Protein AF-A0A973M3J1-F1 (afdb_monomer_lite)

Sequence (67 aa):
MRSRDAVLSIAPMRRAAAAVCTSLDEALVDGGLHDVLLSAPPVRREAYVRLGAWLDRALARRDTGRA

Radius of gyration: 14.28 Å; chains: 1; bounding box: 25×26×43 Å

Structure (mmCIF, N/CA/C/O backbone):
data_AF-A0A973M3J1-F1
#
_entry.id   AF-A0A973M3J1-F1
#
loop_
_atom_site.group_PDB
_atom_site.id
_atom_site.type_symbol
_atom_site.label_atom_id
_atom_site.label_alt_id
_atom_site.label_comp_id
_atom_site.label_asym_id
_atom_site.label_entity_id
_atom_site.label_seq_id
_atom_site.pdbx_PDB_ins_code
_atom_site.Cartn_x
_atom_site.Cartn_y
_atom_site.Cartn_z
_atom_site.occupancy
_atom_site.B_iso_or_equiv
_atom_site.auth_seq_id
_atom_site.auth_comp_id
_atom_site.auth_asym_id
_atom_site.auth_atom_id
_atom_site.pdbx_PDB_model_num
ATOM 1 N N . MET A 1 1 ? -2.830 1.114 -19.146 1.00 43.03 1 MET A N 1
ATOM 2 C CA . MET A 1 1 ? -3.374 1.141 -17.772 1.00 43.03 1 MET A CA 1
ATOM 3 C C . MET A 1 1 ? -3.447 -0.296 -17.263 1.00 43.03 1 MET A C 1
ATOM 5 O O . MET A 1 1 ? -4.188 -1.081 -17.841 1.00 43.03 1 MET A O 1
ATOM 9 N N . ARG A 1 2 ? -2.615 -0.698 -16.292 1.00 50.69 2 ARG A N 1
ATOM 10 C CA . ARG A 1 2 ? -2.719 -2.035 -15.675 1.00 50.69 2 ARG A CA 1
ATOM 11 C C . ARG A 1 2 ? -3.618 -1.910 -14.447 1.00 50.69 2 ARG A C 1
ATOM 13 O O . ARG A 1 2 ? -3.147 -1.524 -13.392 1.00 50.69 2 ARG A O 1
ATOM 20 N N . SER A 1 3 ? -4.903 -2.215 -14.605 1.00 57.78 3 SER A N 1
ATOM 21 C CA . SER A 1 3 ? -5.888 -2.262 -13.510 1.00 57.78 3 SER A CA 1
ATOM 22 C C . SER A 1 3 ? -5.953 -3.634 -12.826 1.00 57.78 3 SER A C 1
ATOM 24 O O . SER A 1 3 ? -6.943 -3.972 -12.179 1.00 57.78 3 SER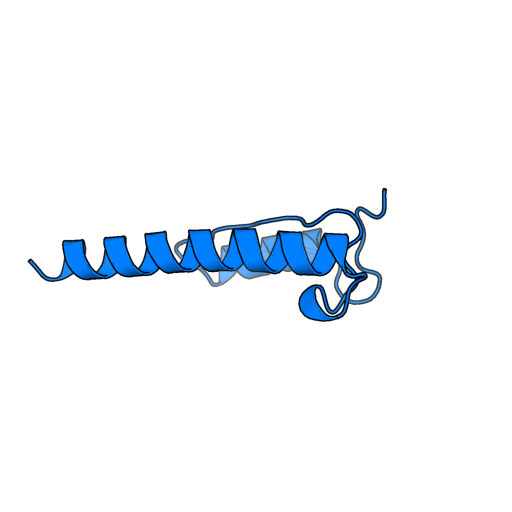 A O 1
ATOM 26 N N . ARG A 1 4 ? -4.943 -4.483 -13.045 1.00 69.12 4 ARG A N 1
ATOM 27 C CA . ARG A 1 4 ? -4.937 -5.887 -12.633 1.00 69.12 4 ARG A CA 1
ATOM 28 C C . ARG A 1 4 ? -3.558 -6.248 -12.106 1.00 69.12 4 ARG A C 1
ATOM 30 O O . ARG A 1 4 ? -2.570 -6.110 -12.825 1.00 69.12 4 ARG A O 1
ATOM 37 N N . ASP A 1 5 ? -3.534 -6.737 -10.878 1.00 81.31 5 ASP A N 1
ATOM 38 C CA . ASP A 1 5 ? -2.439 -7.534 -10.349 1.00 81.31 5 ASP A CA 1
ATOM 39 C C . ASP A 1 5 ? -2.625 -8.980 -10.849 1.00 81.31 5 ASP A C 1
ATOM 41 O O . ASP A 1 5 ? -3.735 -9.522 -10.851 1.00 81.31 5 ASP A O 1
ATOM 45 N N . ALA A 1 6 ? -1.544 -9.553 -11.377 1.00 82.44 6 ALA A N 1
ATOM 46 C CA . ALA A 1 6 ? -1.528 -10.887 -11.969 1.00 82.44 6 ALA A CA 1
ATOM 47 C C . ALA A 1 6 ? -1.452 -12.010 -10.921 1.00 82.44 6 ALA A C 1
ATOM 49 O O . ALA A 1 6 ? -1.779 -13.150 -11.241 1.00 82.44 6 ALA A O 1
ATOM 50 N N . VAL A 1 7 ? -1.026 -11.693 -9.697 1.00 88.88 7 VAL A N 1
ATOM 51 C CA . VAL A 1 7 ? -0.868 -12.637 -8.588 1.00 88.88 7 VAL A CA 1
ATOM 52 C C . VAL A 1 7 ? -2.097 -12.575 -7.687 1.00 88.88 7 VAL A C 1
ATOM 54 O O . VAL A 1 7 ? -2.785 -13.579 -7.506 1.00 88.88 7 VAL A O 1
ATOM 57 N N . LEU A 1 8 ? -2.421 -11.388 -7.167 1.00 88.81 8 LEU A N 1
ATOM 58 C CA . LEU A 1 8 ? -3.571 -11.193 -6.286 1.00 88.81 8 LEU A CA 1
ATOM 59 C C . LEU A 1 8 ? -4.632 -10.328 -6.953 1.00 88.81 8 LEU A C 1
ATOM 61 O O . LEU A 1 8 ? -4.530 -9.111 -7.046 1.00 88.81 8 LEU A O 1
ATOM 65 N N . SER A 1 9 ? -5.717 -10.960 -7.393 1.00 89.44 9 SER A N 1
ATOM 66 C CA . SER A 1 9 ? -6.835 -10.218 -7.971 1.00 89.44 9 SER A CA 1
ATOM 67 C C . SER A 1 9 ? -7.424 -9.227 -6.957 1.00 89.44 9 SER A C 1
ATOM 69 O O . SER A 1 9 ? -7.863 -9.609 -5.871 1.00 89.44 9 SER A O 1
ATOM 71 N N . ILE A 1 10 ? -7.516 -7.958 -7.362 1.00 87.31 10 ILE A N 1
ATOM 72 C CA . ILE A 1 10 ? -7.967 -6.846 -6.510 1.00 87.31 10 ILE A CA 1
ATOM 73 C C . ILE A 1 10 ? -9.375 -7.085 -5.942 1.00 87.31 10 ILE A C 1
ATOM 75 O O . ILE A 1 10 ? -9.605 -6.880 -4.756 1.00 87.31 10 ILE A O 1
ATOM 79 N N . ALA A 1 11 ? -10.339 -7.532 -6.755 1.00 89.56 11 ALA A N 1
ATOM 80 C CA . ALA A 1 11 ? -11.725 -7.683 -6.296 1.00 89.56 11 ALA A CA 1
ATOM 81 C C . ALA A 1 11 ? -11.886 -8.708 -5.146 1.00 89.56 11 ALA A C 1
ATOM 83 O O . ALA A 1 11 ? -12.544 -8.380 -4.158 1.00 89.56 11 ALA A O 1
ATOM 84 N N . PRO A 1 12 ? -11.285 -9.914 -5.208 1.00 92.00 12 PRO A N 1
ATOM 85 C CA . PRO A 1 12 ? -11.181 -10.804 -4.052 1.00 92.00 12 PRO A CA 1
ATOM 86 C C . PRO A 1 12 ? -10.520 -10.173 -2.821 1.00 92.00 12 PRO A C 1
ATOM 88 O O . PRO A 1 12 ? -11.061 -10.322 -1.728 1.00 92.00 12 PRO A O 1
ATOM 91 N N . MET A 1 13 ? -9.410 -9.441 -2.985 1.00 91.19 13 MET A N 1
ATOM 92 C CA . MET A 1 13 ? -8.734 -8.779 -1.859 1.00 91.19 13 MET A CA 1
ATOM 93 C C . MET A 1 13 ? -9.647 -7.771 -1.158 1.00 91.19 13 MET A C 1
ATOM 95 O O . MET A 1 13 ? -9.758 -7.807 0.062 1.00 91.19 13 MET A O 1
ATOM 99 N N . ARG A 1 14 ? -10.356 -6.925 -1.919 1.00 90.94 14 ARG A N 1
ATOM 100 C CA . ARG A 1 14 ? -11.310 -5.946 -1.365 1.00 90.94 14 ARG A CA 1
ATOM 101 C C . ARG A 1 14 ? -12.416 -6.620 -0.554 1.00 90.94 14 ARG A C 1
ATOM 103 O O . ARG A 1 14 ? -12.737 -6.182 0.546 1.00 90.94 14 ARG A O 1
ATOM 110 N N . ARG A 1 15 ? -12.972 -7.729 -1.064 1.00 92.19 15 ARG A N 1
ATOM 111 C CA . ARG A 1 15 ? -13.984 -8.511 -0.328 1.00 92.19 15 ARG A CA 1
ATOM 112 C C . ARG A 1 15 ? -13.430 -9.096 0.968 1.00 92.19 15 ARG A C 1
ATOM 114 O O . ARG A 1 15 ? -14.110 -9.042 1.985 1.00 92.19 15 ARG A O 1
ATOM 121 N N . ALA A 1 16 ? -12.218 -9.645 0.930 1.00 93.94 16 ALA A N 1
ATOM 122 C CA . ALA A 1 1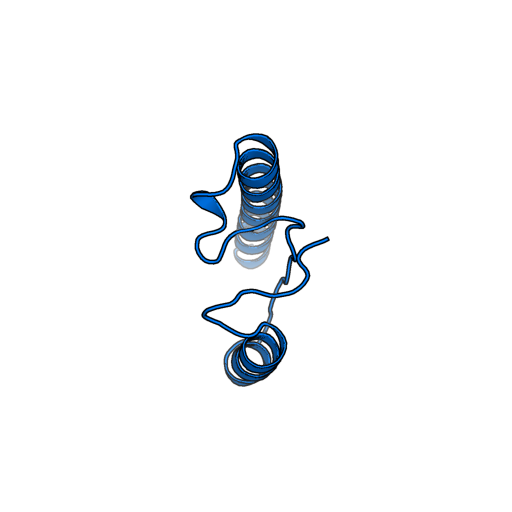6 ? -11.571 -10.184 2.121 1.00 93.94 16 ALA A CA 1
ATOM 123 C C . ALA A 1 16 ? -11.295 -9.082 3.156 1.00 93.94 16 ALA A C 1
ATOM 125 O O . ALA A 1 16 ? -11.598 -9.266 4.329 1.00 93.94 16 ALA A O 1
ATOM 126 N N . ALA A 1 17 ? -10.799 -7.921 2.719 1.00 93.56 17 ALA A N 1
ATOM 127 C CA . ALA A 1 17 ? -10.525 -6.782 3.589 1.00 93.56 17 ALA A CA 1
ATOM 128 C C . ALA A 1 17 ? -11.796 -6.288 4.301 1.00 93.56 17 ALA A C 1
ATOM 130 O O . ALA A 1 17 ? -11.784 -6.101 5.515 1.00 93.56 17 ALA A O 1
ATOM 131 N N . ALA A 1 18 ? -12.919 -6.189 3.582 1.00 91.00 18 ALA A N 1
ATOM 132 C CA . ALA A 1 18 ? -14.214 -5.836 4.168 1.00 91.00 18 ALA A CA 1
ATOM 133 C C . ALA A 1 18 ? -14.711 -6.841 5.226 1.00 91.00 18 ALA A C 1
ATOM 135 O O . ALA A 1 18 ? -15.481 -6.469 6.106 1.00 91.00 18 ALA A O 1
ATOM 136 N N . ALA A 1 19 ? -14.284 -8.106 5.155 1.00 94.06 19 ALA A N 1
ATOM 137 C CA . ALA A 1 19 ? -14.665 -9.127 6.128 1.00 94.06 19 ALA A CA 1
ATOM 138 C C . ALA A 1 19 ? -13.813 -9.104 7.410 1.00 94.06 19 ALA A C 1
ATOM 140 O O . ALA A 1 19 ? -14.249 -9.636 8.429 1.00 94.06 19 ALA A O 1
ATOM 141 N N . VAL A 1 20 ? -12.607 -8.522 7.373 1.00 95.12 20 VAL A N 1
ATOM 142 C CA . VAL A 1 20 ? -11.648 -8.570 8.496 1.00 95.12 20 VAL A CA 1
ATOM 143 C C . VAL A 1 20 ? -11.344 -7.206 9.116 1.00 95.12 20 VAL A C 1
ATOM 145 O O . VAL A 1 20 ? -10.855 -7.144 10.243 1.00 95.12 20 VAL A O 1
ATOM 148 N N . CYS A 1 21 ? -11.629 -6.109 8.413 1.00 93.00 21 CYS A N 1
ATOM 149 C CA . CYS A 1 21 ? -11.357 -4.752 8.876 1.00 93.00 21 CYS A CA 1
ATOM 150 C C . CYS A 1 21 ? -12.658 -4.018 9.223 1.00 93.00 21 CYS A C 1
ATOM 152 O O . CYS A 1 21 ? -13.567 -3.927 8.405 1.00 93.00 21 CYS A O 1
ATOM 154 N N . THR A 1 22 ? -12.719 -3.410 10.409 1.00 90.81 22 THR A N 1
ATOM 155 C CA . THR A 1 22 ? -13.806 -2.488 10.795 1.00 90.81 22 THR A CA 1
ATOM 156 C C . THR A 1 22 ? -13.669 -1.104 10.156 1.00 90.81 22 THR A C 1
ATOM 158 O O . THR A 1 22 ? -14.643 -0.364 10.061 1.00 90.81 22 THR A O 1
ATOM 161 N N . SER A 1 23 ? -12.462 -0.745 9.718 1.00 89.56 23 SER A N 1
ATOM 162 C CA . SER A 1 23 ? -12.152 0.477 8.978 1.00 89.56 23 SER A CA 1
ATOM 163 C C . SER A 1 23 ? -11.004 0.195 8.014 1.00 89.56 23 SER A C 1
ATOM 165 O O . SER A 1 23 ? -10.030 -0.460 8.392 1.00 89.56 23 SER A O 1
ATOM 167 N N . LEU A 1 24 ? -11.135 0.652 6.768 1.00 90.12 24 LEU A N 1
ATOM 168 C CA . LEU A 1 24 ? -10.199 0.367 5.686 1.00 90.12 24 LEU A CA 1
ATOM 169 C C . LEU A 1 24 ? -10.032 1.600 4.791 1.00 90.12 24 LEU A C 1
ATOM 171 O O . LEU A 1 24 ? -11.004 2.103 4.233 1.00 90.12 24 LEU A O 1
ATOM 175 N N . ASP A 1 25 ? -8.786 2.038 4.622 1.00 91.25 25 ASP A N 1
ATOM 176 C CA . ASP A 1 25 ? -8.390 2.996 3.591 1.00 91.25 25 ASP A CA 1
ATOM 177 C C . ASP A 1 25 ? -7.838 2.211 2.390 1.00 91.25 25 ASP A C 1
ATOM 179 O O . ASP A 1 25 ? -6.845 1.493 2.516 1.00 91.25 25 ASP A O 1
ATOM 183 N N . GLU A 1 26 ? -8.456 2.345 1.217 1.00 90.94 26 GLU A N 1
ATOM 184 C CA . GLU A 1 26 ? -8.001 1.679 -0.009 1.00 90.94 26 GLU A CA 1
ATOM 185 C C . GLU A 1 26 ? -7.387 2.679 -0.994 1.00 90.94 26 GLU A C 1
ATOM 187 O O . GLU A 1 26 ? -7.937 3.752 -1.244 1.00 90.94 26 GLU A O 1
ATOM 192 N N . ALA A 1 27 ? -6.273 2.301 -1.622 1.00 90.88 27 ALA A N 1
ATOM 193 C CA . ALA A 1 27 ? -5.649 3.080 -2.684 1.00 90.88 27 ALA A CA 1
ATOM 194 C C . ALA A 1 27 ? -5.180 2.166 -3.821 1.00 90.88 27 ALA A C 1
ATOM 196 O O . ALA A 1 27 ? -4.410 1.234 -3.605 1.00 90.88 27 ALA A O 1
ATOM 197 N N . LEU A 1 28 ? -5.612 2.470 -5.046 1.00 90.75 28 LEU A N 1
ATOM 198 C CA . LEU A 1 28 ? -5.078 1.858 -6.262 1.00 90.75 28 LEU A CA 1
ATOM 199 C C . LEU A 1 28 ? -3.969 2.746 -6.825 1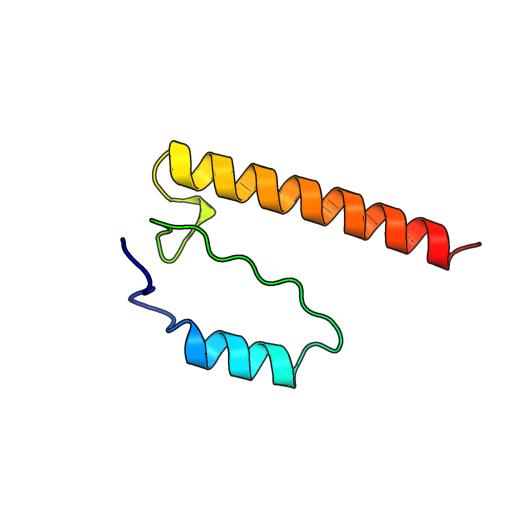.00 90.75 28 LEU A C 1
ATOM 201 O O . LEU A 1 28 ? -4.155 3.961 -6.947 1.00 90.75 28 LEU A O 1
ATOM 205 N N . VAL A 1 29 ? -2.826 2.139 -7.140 1.00 91.88 29 VAL A N 1
ATOM 206 C CA . VAL A 1 29 ? -1.675 2.814 -7.750 1.00 91.88 29 VAL A CA 1
ATOM 207 C C . VAL A 1 29 ? -1.549 2.328 -9.187 1.00 91.88 29 VAL A C 1
ATOM 209 O O . VAL A 1 29 ? -1.243 1.159 -9.437 1.00 91.88 29 VAL A O 1
ATOM 212 N N . ASP A 1 30 ? -1.809 3.220 -10.137 1.00 90.88 30 ASP A N 1
ATOM 213 C CA . ASP A 1 30 ? -1.782 2.871 -11.552 1.00 90.88 30 ASP A CA 1
ATOM 214 C C . ASP A 1 30 ? -0.367 2.502 -12.003 1.00 90.88 30 ASP A C 1
ATOM 216 O O . ASP A 1 30 ? 0.613 3.193 -11.735 1.00 90.88 30 ASP A O 1
ATOM 220 N N . GLY A 1 31 ? -0.255 1.372 -12.704 1.00 91.00 31 GLY A N 1
ATOM 221 C CA . GLY A 1 31 ? 1.047 0.840 -13.110 1.00 91.00 31 GLY A CA 1
ATOM 222 C C . GLY A 1 31 ? 1.818 0.143 -11.986 1.00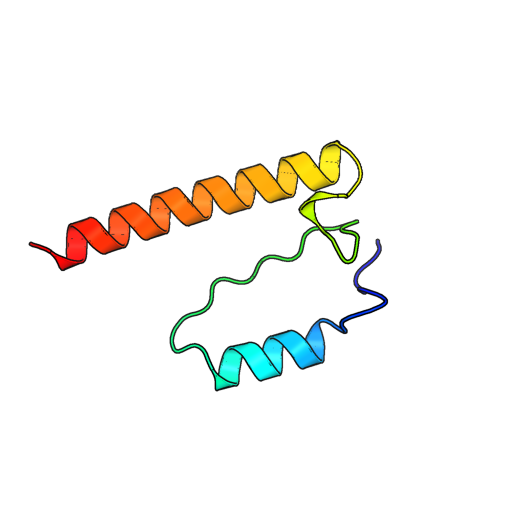 91.00 31 GLY A C 1
ATOM 223 O O . GLY A 1 31 ? 2.955 -0.270 -12.220 1.00 91.00 31 GLY A O 1
ATOM 224 N N . GLY A 1 32 ? 1.203 -0.031 -10.810 1.00 91.62 32 GLY A N 1
ATOM 225 C CA . GLY A 1 32 ? 1.718 -0.879 -9.740 1.00 91.62 32 GLY A CA 1
ATOM 226 C C . GLY A 1 32 ? 1.989 -2.305 -10.219 1.00 91.62 32 GLY A C 1
ATOM 227 O O . GLY A 1 32 ? 1.169 -2.915 -10.911 1.00 91.62 32 GLY A O 1
ATOM 228 N N . LEU A 1 33 ? 3.158 -2.831 -9.859 1.00 92.38 33 LEU A N 1
ATOM 229 C CA . LEU A 1 33 ? 3.403 -4.272 -9.846 1.00 92.38 33 LEU A CA 1
ATOM 230 C C . LEU A 1 33 ? 2.671 -4.913 -8.659 1.00 92.38 33 LEU A C 1
ATOM 232 O O . LEU A 1 33 ? 2.144 -4.202 -7.805 1.00 92.38 33 LEU A O 1
ATOM 236 N N . HIS A 1 34 ? 2.685 -6.248 -8.600 1.00 93.12 34 HIS A N 1
ATOM 237 C CA . HIS A 1 34 ? 2.243 -6.997 -7.419 1.00 93.12 34 HIS A CA 1
ATOM 238 C C . HIS A 1 34 ? 2.908 -6.442 -6.150 1.00 93.12 34 HIS A C 1
ATOM 240 O O . HIS A 1 34 ? 2.244 -5.959 -5.234 1.00 93.12 34 HIS A O 1
ATOM 246 N N . ASP A 1 35 ? 4.239 -6.363 -6.175 1.00 94.25 35 ASP A N 1
ATOM 247 C CA . ASP A 1 35 ? 5.012 -5.633 -5.181 1.00 94.25 35 ASP A CA 1
ATOM 248 C C . ASP A 1 35 ? 5.055 -4.144 -5.544 1.00 94.25 35 ASP A C 1
ATOM 250 O O . ASP A 1 35 ? 5.986 -3.657 -6.193 1.00 94.25 35 ASP A O 1
ATOM 254 N N . VAL A 1 36 ? 4.032 -3.393 -5.128 1.00 94.44 36 VAL A N 1
ATOM 255 C CA . VAL A 1 36 ? 3.872 -1.968 -5.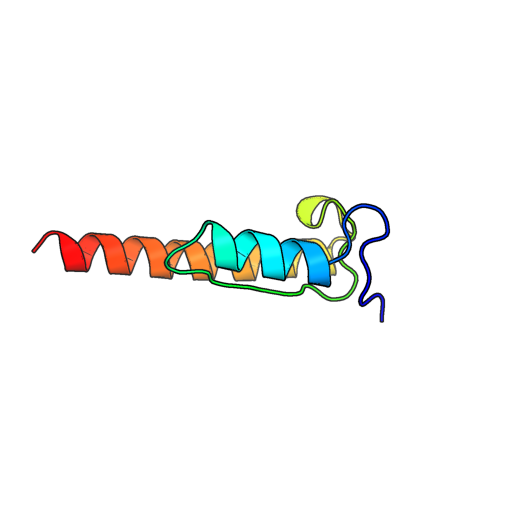481 1.00 94.44 36 VAL A CA 1
ATOM 256 C C . VAL A 1 36 ? 5.126 -1.147 -5.147 1.00 94.44 36 VAL A C 1
ATOM 258 O O . VAL A 1 36 ? 5.557 -0.329 -5.963 1.00 94.44 36 VAL A O 1
ATOM 261 N N . LEU A 1 37 ? 5.772 -1.404 -4.005 1.00 95.75 37 LEU A N 1
ATOM 262 C CA . LEU A 1 37 ? 6.986 -0.694 -3.578 1.00 95.75 37 LEU A CA 1
ATOM 263 C C . LEU A 1 37 ? 8.251 -1.095 -4.357 1.00 95.75 37 LEU A C 1
ATOM 265 O O . LEU A 1 37 ? 9.270 -0.420 -4.234 1.00 95.75 37 LEU A O 1
ATOM 269 N N . LEU A 1 38 ? 8.188 -2.134 -5.192 1.00 96.12 38 LEU A N 1
ATOM 270 C CA . LEU A 1 38 ? 9.249 -2.530 -6.127 1.00 96.12 38 LEU A CA 1
ATOM 271 C C . LEU A 1 38 ? 8.962 -2.077 -7.570 1.00 96.12 38 LEU A C 1
ATOM 273 O O . LEU A 1 38 ? 9.735 -2.367 -8.481 1.00 96.12 38 LEU A O 1
ATOM 277 N N . SER A 1 39 ? 7.877 -1.328 -7.790 1.00 95.88 39 SER A N 1
ATOM 278 C CA . SER A 1 39 ? 7.519 -0.780 -9.104 1.00 95.88 39 SER A CA 1
ATOM 279 C C . SER A 1 39 ? 8.547 0.233 -9.626 1.00 95.88 39 SER A C 1
ATOM 281 O O . SER A 1 39 ? 9.442 0.694 -8.906 1.00 95.88 39 SER A O 1
ATOM 283 N N . ALA A 1 40 ? 8.383 0.631 -10.893 1.00 96.69 40 ALA A N 1
ATOM 284 C CA . ALA A 1 40 ? 9.182 1.679 -11.526 1.00 96.69 40 ALA A CA 1
ATOM 285 C C . ALA A 1 40 ? 9.215 2.973 -10.678 1.00 96.69 40 ALA A C 1
ATOM 287 O O . ALA A 1 40 ? 8.235 3.278 -9.991 1.00 96.69 40 ALA A O 1
ATOM 288 N N . PRO A 1 41 ? 10.301 3.773 -10.741 1.00 98.06 41 PRO A N 1
ATOM 289 C CA . PRO A 1 41 ? 10.493 4.937 -9.874 1.00 98.06 41 PRO A CA 1
ATOM 290 C C . PRO A 1 41 ? 9.295 5.896 -9.722 1.00 98.06 41 PRO A C 1
ATOM 292 O O . PRO A 1 41 ? 9.021 6.267 -8.579 1.00 98.06 41 PRO A O 1
ATOM 295 N N . PRO A 1 42 ? 8.560 6.296 -10.785 1.00 97.25 42 PRO A N 1
ATOM 296 C CA . PRO A 1 42 ? 7.412 7.193 -10.619 1.00 97.25 42 PRO A CA 1
ATOM 297 C C . PRO A 1 42 ? 6.268 6.551 -9.818 1.00 97.25 42 PRO A C 1
ATOM 299 O O . PRO A 1 42 ? 5.755 7.170 -8.890 1.00 97.25 42 PRO A O 1
ATOM 302 N N . VAL A 1 43 ? 5.945 5.288 -10.106 1.00 96.88 43 VAL A N 1
ATOM 303 C CA . VAL A 1 43 ? 4.889 4.516 -9.425 1.00 96.88 43 VAL A CA 1
ATOM 304 C C . VAL A 1 43 ? 5.246 4.293 -7.954 1.00 96.88 43 VAL A C 1
ATOM 306 O O . VAL A 1 43 ? 4.434 4.508 -7.057 1.00 96.88 43 VAL A O 1
ATOM 309 N N . ARG A 1 44 ? 6.502 3.918 -7.683 1.00 97.56 44 ARG A N 1
ATOM 310 C CA . ARG A 1 44 ? 6.998 3.726 -6.316 1.00 97.56 44 ARG A CA 1
ATOM 311 C C . ARG A 1 44 ? 6.948 5.023 -5.507 1.00 97.56 44 ARG A C 1
ATOM 313 O O . ARG A 1 44 ? 6.542 5.003 -4.348 1.00 97.56 44 ARG A O 1
ATOM 320 N N . ARG A 1 45 ? 7.349 6.152 -6.103 1.00 98.19 45 ARG A N 1
ATOM 321 C CA . ARG A 1 45 ? 7.289 7.467 -5.445 1.00 98.19 45 ARG A CA 1
ATOM 322 C C . ARG A 1 45 ? 5.855 7.825 -5.066 1.00 98.19 45 ARG A C 1
ATOM 324 O O . ARG A 1 45 ? 5.623 8.239 -3.935 1.00 98.19 45 ARG A O 1
ATOM 331 N N . GLU A 1 46 ? 4.913 7.642 -5.984 1.00 97.44 46 GLU A N 1
ATOM 332 C CA . GLU A 1 46 ? 3.493 7.877 -5.725 1.00 97.44 46 GLU A CA 1
ATOM 333 C C . GLU A 1 46 ? 2.973 7.020 -4.562 1.00 97.44 46 GLU A C 1
ATOM 335 O O . GLU A 1 46 ? 2.323 7.542 -3.654 1.00 97.44 46 GLU A O 1
ATOM 340 N N . ALA A 1 47 ? 3.309 5.727 -4.546 1.00 97.25 47 ALA A N 1
ATOM 341 C CA . ALA A 1 47 ? 2.923 4.824 -3.466 1.00 97.25 47 ALA A CA 1
ATOM 342 C C . ALA A 1 47 ? 3.442 5.301 -2.096 1.00 97.25 47 ALA A C 1
ATOM 344 O O . ALA A 1 47 ? 2.670 5.359 -1.138 1.00 97.25 47 ALA A O 1
ATOM 345 N N . TYR A 1 48 ? 4.712 5.716 -2.007 1.00 98.06 48 TYR A N 1
ATOM 346 C CA . TYR A 1 48 ? 5.283 6.254 -0.766 1.00 98.06 48 TYR A CA 1
ATOM 347 C C . TYR A 1 48 ? 4.637 7.572 -0.326 1.00 98.06 48 TYR A C 1
ATOM 349 O O . TYR A 1 48 ? 4.397 7.749 0.866 1.00 98.06 48 TYR A O 1
ATOM 357 N N . VAL A 1 49 ? 4.315 8.475 -1.258 1.00 97.88 49 VAL A N 1
ATOM 358 C CA . VAL A 1 49 ? 3.609 9.730 -0.934 1.00 97.88 49 VAL A CA 1
ATOM 359 C C . VAL A 1 49 ? 2.244 9.434 -0.311 1.00 97.88 49 VAL A C 1
ATOM 361 O O . VAL A 1 49 ? 1.902 9.992 0.732 1.00 97.88 49 VAL A O 1
ATOM 364 N N . ARG A 1 50 ? 1.476 8.520 -0.912 1.00 97.25 50 ARG A N 1
ATOM 365 C CA . ARG A 1 50 ? 0.159 8.123 -0.391 1.00 97.25 50 ARG A CA 1
ATOM 366 C C . ARG A 1 50 ? 0.268 7.437 0.973 1.00 97.25 50 ARG A C 1
ATOM 368 O O . ARG A 1 50 ? -0.537 7.729 1.856 1.00 97.25 50 ARG A O 1
ATOM 375 N N . LEU A 1 51 ? 1.267 6.569 1.152 1.00 97.12 51 LEU A N 1
ATOM 376 C CA . LEU A 1 51 ? 1.522 5.877 2.418 1.00 97.12 51 LEU A CA 1
ATOM 377 C C . LEU A 1 51 ? 1.906 6.853 3.539 1.00 97.12 51 LEU A C 1
ATOM 379 O O . LEU A 1 51 ? 1.374 6.741 4.641 1.00 97.12 51 LEU A O 1
ATOM 383 N N . GLY A 1 52 ? 2.773 7.829 3.255 1.00 97.75 52 GLY A N 1
ATOM 384 C CA . GLY A 1 52 ? 3.147 8.873 4.213 1.00 97.75 52 GLY A CA 1
ATOM 385 C C . GLY A 1 52 ? 1.938 9.696 4.656 1.00 97.75 52 GLY A C 1
ATOM 386 O O . GLY A 1 52 ? 1.644 9.773 5.843 1.00 97.75 52 GLY A O 1
ATOM 387 N N . ALA A 1 53 ? 1.143 10.189 3.700 1.00 97.06 53 ALA A N 1
ATOM 388 C CA . ALA A 1 53 ? -0.069 10.944 4.017 1.00 97.06 53 ALA A CA 1
ATOM 389 C C . ALA A 1 53 ? -1.089 10.123 4.829 1.00 97.06 53 ALA A C 1
ATOM 391 O O . ALA A 1 53 ? -1.823 10.672 5.652 1.00 97.06 53 ALA A O 1
ATOM 392 N N . TRP A 1 54 ? -1.184 8.814 4.581 1.00 96.44 54 TRP A N 1
ATOM 393 C CA . TRP A 1 54 ? -2.008 7.921 5.395 1.00 96.44 54 TRP A CA 1
ATOM 394 C C . TRP A 1 54 ? -1.474 7.799 6.826 1.00 96.44 54 TRP A C 1
ATOM 396 O O . TRP A 1 54 ? -2.262 7.909 7.769 1.00 96.44 54 TRP A O 1
ATOM 406 N N . LEU A 1 55 ? -0.160 7.625 6.988 1.00 96.69 55 LEU A N 1
ATOM 407 C CA . LEU A 1 55 ? 0.487 7.511 8.294 1.00 96.69 55 LEU A CA 1
A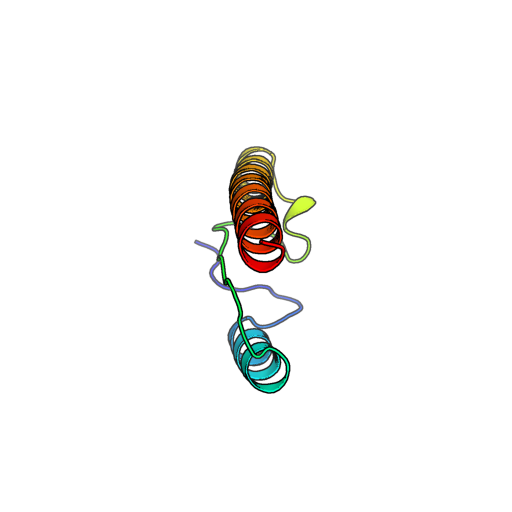TOM 408 C C . LEU A 1 55 ? 0.255 8.768 9.137 1.00 96.69 55 LEU A C 1
ATOM 410 O O . LEU A 1 55 ? -0.170 8.650 10.284 1.00 96.69 55 LEU A O 1
ATOM 414 N N . ASP A 1 56 ? 0.426 9.952 8.552 1.00 97.06 56 ASP A N 1
ATOM 415 C CA . ASP A 1 56 ? 0.196 11.226 9.244 1.00 97.06 56 ASP A CA 1
ATOM 416 C C . ASP A 1 56 ? -1.243 11.326 9.776 1.00 97.06 56 ASP A C 1
ATOM 418 O O . ASP A 1 56 ? -1.469 11.651 10.944 1.00 97.06 56 ASP A O 1
ATOM 422 N N . ARG A 1 57 ? -2.240 10.960 8.952 1.00 95.19 57 ARG A N 1
ATOM 423 C CA . ARG A 1 57 ? -3.651 10.926 9.382 1.00 95.19 57 ARG A CA 1
ATOM 424 C C . ARG A 1 57 ? -3.898 9.886 10.471 1.00 95.19 57 ARG A C 1
ATOM 426 O O . ARG A 1 57 ? -4.683 10.133 11.384 1.00 95.19 57 ARG A O 1
ATOM 433 N N . ALA A 1 58 ? -3.276 8.714 10.368 1.00 92.38 58 ALA A N 1
ATOM 434 C CA . ALA A 1 58 ? -3.430 7.652 11.355 1.00 92.38 58 ALA A CA 1
ATOM 435 C C . ALA A 1 58 ? -2.855 8.056 12.721 1.00 92.38 58 ALA A C 1
ATOM 437 O O . ALA A 1 58 ? -3.478 7.769 13.745 1.00 92.38 58 ALA A O 1
ATOM 438 N N . LEU A 1 59 ? -1.715 8.751 12.736 1.00 95.12 59 LEU A N 1
ATOM 439 C CA . LEU A 1 59 ? -1.107 9.297 13.950 1.00 95.12 59 LEU A CA 1
ATOM 440 C C . LEU A 1 59 ? -1.980 10.400 14.560 1.00 95.12 59 LEU A C 1
ATOM 442 O O . LEU A 1 59 ? -2.335 10.307 15.732 1.00 95.12 59 LEU A O 1
ATOM 446 N N . ALA A 1 60 ? -2.460 11.349 13.751 1.00 94.56 60 ALA A N 1
ATOM 447 C CA . ALA A 1 60 ? -3.350 12.410 14.230 1.00 94.56 60 ALA A CA 1
ATOM 448 C C . ALA A 1 60 ? -4.645 11.869 14.876 1.00 94.56 60 ALA A C 1
ATOM 450 O O . ALA A 1 60 ? -5.096 12.388 15.900 1.00 94.56 60 ALA A O 1
ATOM 451 N N . ARG A 1 61 ? -5.234 10.796 14.317 1.00 88.75 61 ARG A N 1
ATOM 452 C CA . ARG A 1 61 ? -6.408 10.111 14.901 1.00 88.75 61 ARG A CA 1
ATOM 453 C C . ARG A 1 61 ? -6.104 9.422 16.231 1.00 88.75 61 ARG A C 1
ATOM 455 O O . ARG A 1 61 ? -6.977 9.335 17.090 1.00 88.75 61 ARG A O 1
ATOM 462 N N . ARG A 1 62 ? -4.891 8.889 16.397 1.00 85.50 62 ARG A N 1
ATOM 463 C CA . ARG A 1 62 ? -4.469 8.260 17.657 1.00 85.50 62 ARG A CA 1
ATOM 464 C C . ARG A 1 62 ? -4.321 9.289 18.770 1.00 85.50 62 ARG A C 1
ATOM 466 O O . ARG A 1 62 ? -4.746 9.010 19.886 1.00 85.50 62 ARG A O 1
ATOM 473 N N . ASP A 1 63 ? -3.775 10.459 18.458 1.00 82.69 63 ASP A N 1
ATOM 474 C CA . ASP A 1 63 ? -3.572 11.522 19.446 1.00 82.69 63 ASP A CA 1
ATOM 475 C C . ASP A 1 63 ? -4.903 12.126 19.918 1.00 82.69 63 ASP A C 1
ATOM 477 O O . ASP A 1 63 ? -5.064 12.426 21.098 1.00 82.69 63 ASP A O 1
ATOM 481 N N . THR A 1 64 ? -5.900 12.213 19.031 1.00 74.31 64 THR A N 1
ATOM 482 C CA . THR A 1 64 ? -7.255 12.681 19.382 1.00 74.31 64 THR A CA 1
ATOM 483 C C . THR A 1 64 ? -8.067 11.680 20.205 1.00 74.31 64 THR A C 1
ATOM 485 O O . THR A 1 64 ? -8.962 12.095 20.930 1.00 74.31 64 THR A O 1
ATOM 488 N N . GLY A 1 65 ? -7.767 10.379 20.132 1.00 61.69 65 GLY A N 1
ATOM 489 C CA . GLY A 1 65 ? -8.437 9.345 20.933 1.00 61.69 65 GLY A CA 1
ATOM 490 C C . GLY A 1 65 ? -7.848 9.124 22.332 1.00 61.69 65 GLY A C 1
ATOM 491 O O . GLY A 1 65 ? -8.326 8.248 23.049 1.00 61.69 65 GLY A O 1
ATOM 492 N N . ARG A 1 66 ? -6.783 9.852 22.702 1.00 56.91 66 ARG A N 1
ATOM 493 C CA . ARG A 1 66 ? -6.083 9.728 23.996 1.00 56.91 66 ARG A CA 1
ATOM 494 C C . ARG A 1 66 ? -6.357 10.896 24.961 1.00 56.91 66 ARG A C 1
ATOM 496 O O . ARG A 1 66 ? -5.908 10.825 26.103 1.00 56.91 66 ARG A O 1
ATOM 503 N N . ALA A 1 67 ? -7.046 11.941 24.503 1.00 48.16 67 ALA A N 1
ATOM 504 C CA . ALA A 1 67 ? -7.528 13.055 25.325 1.00 48.16 67 ALA A CA 1
ATOM 505 C C . ALA A 1 67 ? -8.894 12.722 25.941 1.00 48.16 67 ALA A C 1
ATOM 507 O O . ALA A 1 67 ? -9.117 13.138 27.098 1.00 48.16 67 ALA A O 1
#

pLDDT: mean 88.76, std 12.52, range [43.03, 98.19]

Foldseek 3Di:
DPPAAPPDGPVVVVVVCVVPDPDDDDDDQPQAYPPQCPGDPVSNVVVVVVVVVVVVVVVVVVVVVVD

Secondary structure (DSSP, 8-state):
-----SSS-HHHHHHHHHHH-SS------TT--SSGGGS-HHHHHHHHHHHHHHHHHHHHHHHHT--